Protein AF-A0A942EYY6-F1 (afdb_monomer_lite)

Secondary structure (DSSP, 8-state):
--HHHHHHHHTTS-TTT---TT-TT--HHHHHHHHHHHHHHHHHHHSTTTGGG--HHHHHHHHSHHHHSS-SSHHHHHTTTGGGHHHHHHHHHHHH-TTS-HHHHHHHHSTTSTT--TTTHHHH-PPPS---S-SS-------GGGT-S--

Radius of gyration: 16.28 Å; chains: 1; bounding box: 38×31×44 Å

Foldseek 3Di:
DDPVVLCVVPVVPDQVPDPDPPPDDQGSVNLSVVLVVLLVVLLVCLPLVNLVVRDLVLVLLCQDCNRNVPDPPSNVQCVQVSVPSVLNSVLLNLCLPPVDPNVLSLQQCAVVHVSDGGSNSCLQQPPPPPDDDDPPDRDTPDDCSSVDDDD

Sequence (151 aa):
MSDHDLKRNFKVFLIDQIRLPMGPKATGEEWIRMRKETYDVYRQKFSPSQIGNLLESDFHHFLTSKGNMSWTNLQRGCKKATDQMGKLKDNLIYLQNEVVPIGERLNAVMRGGNLYIKGFGLNLTWPSQNQTGSLKSKKLRFPKLLWNAHE

Structure (mmCIF, N/CA/C/O backbone):
data_AF-A0A942EYY6-F1
#
_entry.id   AF-A0A942EYY6-F1
#
loop_
_atom_site.group_PDB
_atom_site.id
_atom_site.type_symbol
_atom_site.label_atom_id
_atom_site.label_alt_id
_atom_site.label_comp_id
_atom_site.label_asym_id
_atom_site.label_entity_id
_atom_site.label_seq_id
_atom_site.pdbx_PDB_ins_code
_atom_site.Cartn_x
_atom_site.Cartn_y
_atom_site.Cartn_z
_atom_site.occupancy
_atom_site.B_iso_or_equiv
_atom_site.auth_seq_id
_atom_site.auth_comp_id
_atom_site.auth_asym_id
_atom_site.auth_atom_id
_atom_site.pdbx_PDB_model_num
ATOM 1 N N . MET A 1 1 ? 5.350 17.052 -7.938 1.00 46.12 1 MET A N 1
ATOM 2 C CA . MET A 1 1 ? 6.495 16.124 -8.081 1.00 46.12 1 MET A CA 1
ATOM 3 C C . MET A 1 1 ? 7.150 16.275 -9.452 1.00 46.12 1 MET A C 1
ATOM 5 O O . MET A 1 1 ? 6.557 15.900 -10.458 1.00 46.12 1 MET A O 1
ATOM 9 N N . SER A 1 2 ? 8.347 16.862 -9.499 1.00 52.66 2 SER A N 1
ATOM 10 C CA . SER A 1 2 ? 9.083 17.126 -10.745 1.00 52.66 2 SER A CA 1
ATOM 11 C C . SER A 1 2 ? 9.856 15.889 -11.243 1.00 52.66 2 SER A C 1
ATOM 13 O O . SER A 1 2 ? 10.149 14.973 -10.469 1.00 52.66 2 SER A O 1
ATOM 15 N N . ASP A 1 3 ? 10.250 15.856 -12.524 1.00 45.38 3 ASP A N 1
ATOM 16 C CA . ASP A 1 3 ? 11.133 14.800 -13.068 1.00 45.38 3 ASP A CA 1
ATOM 17 C C . ASP A 1 3 ? 12.478 14.726 -12.308 1.00 45.38 3 ASP A C 1
ATOM 19 O O . ASP A 1 3 ? 13.072 13.655 -12.161 1.00 45.38 3 ASP A O 1
ATOM 23 N N . HIS A 1 4 ? 12.911 15.850 -11.729 1.00 47.78 4 HIS A N 1
ATOM 24 C CA . HIS A 1 4 ? 14.083 15.942 -10.865 1.00 47.78 4 HIS A CA 1
ATOM 25 C C . HIS A 1 4 ? 13.900 15.185 -9.530 1.00 47.78 4 HIS A C 1
ATOM 27 O O . HIS A 1 4 ? 14.805 14.466 -9.097 1.00 47.78 4 HIS A O 1
ATOM 33 N N . ASP A 1 5 ? 12.717 15.252 -8.912 1.00 50.72 5 ASP A N 1
ATOM 34 C CA . ASP A 1 5 ? 12.418 14.551 -7.650 1.00 50.72 5 ASP A CA 1
ATOM 35 C C . ASP A 1 5 ? 12.312 13.038 -7.843 1.00 50.72 5 ASP A C 1
ATOM 37 O O . ASP A 1 5 ? 12.757 12.252 -7.001 1.00 50.72 5 ASP A O 1
ATOM 41 N N . LEU A 1 6 ? 11.777 12.613 -8.988 1.00 47.38 6 LEU A N 1
ATOM 42 C CA . LEU A 1 6 ? 11.753 11.211 -9.393 1.00 47.38 6 LEU A CA 1
ATOM 43 C C . LEU A 1 6 ? 13.179 10.695 -9.614 1.00 47.38 6 LEU A C 1
ATOM 45 O O . LEU A 1 6 ? 13.576 9.696 -9.012 1.00 47.38 6 LEU A O 1
ATOM 49 N N . LYS A 1 7 ? 13.993 11.413 -10.394 1.00 51.34 7 LYS A N 1
ATOM 50 C CA . LYS A 1 7 ? 15.401 11.054 -10.615 1.00 51.34 7 LYS A CA 1
ATOM 51 C C . LYS A 1 7 ? 16.172 10.927 -9.302 1.00 51.34 7 LYS A C 1
ATOM 53 O O . LYS A 1 7 ? 16.919 9.968 -9.150 1.00 51.34 7 LYS A O 1
ATOM 58 N N . ARG A 1 8 ? 15.962 11.820 -8.329 1.00 54.47 8 ARG A N 1
ATOM 59 C CA . ARG A 1 8 ? 16.599 11.754 -7.000 1.00 54.47 8 ARG A CA 1
ATOM 60 C C . ARG A 1 8 ? 16.134 10.555 -6.168 1.00 54.47 8 ARG A C 1
ATOM 62 O O . ARG A 1 8 ? 16.968 9.875 -5.577 1.00 54.47 8 ARG A O 1
ATOM 69 N N . ASN A 1 9 ? 14.830 10.277 -6.134 1.00 47.66 9 ASN A N 1
ATOM 70 C CA . ASN A 1 9 ? 14.267 9.175 -5.345 1.00 47.66 9 ASN A CA 1
ATOM 71 C C . ASN A 1 9 ? 14.629 7.790 -5.908 1.00 47.66 9 ASN A C 1
ATOM 73 O O . ASN A 1 9 ? 14.695 6.822 -5.150 1.00 47.66 9 ASN A O 1
ATOM 77 N N . PHE A 1 10 ? 14.894 7.697 -7.216 1.00 51.53 10 PHE A N 1
ATOM 78 C CA . PHE A 1 10 ? 15.192 6.438 -7.904 1.00 51.53 10 PHE A CA 1
ATOM 79 C C . PHE A 1 10 ? 16.677 6.248 -8.285 1.00 51.53 10 PHE A C 1
ATOM 81 O O . PHE A 1 10 ? 17.071 5.119 -8.563 1.00 51.53 10 PHE A O 1
ATOM 88 N N . LYS A 1 11 ? 17.535 7.284 -8.206 1.00 45.28 11 LYS A N 1
ATOM 89 C CA . LYS A 1 11 ? 18.982 7.208 -8.533 1.00 45.28 11 LYS A CA 1
ATOM 90 C C . LYS A 1 11 ? 19.814 6.270 -7.652 1.00 45.28 11 LYS A C 1
ATOM 92 O O . LYS A 1 11 ? 20.930 5.937 -8.029 1.00 45.28 11 LYS A O 1
ATOM 97 N N . VAL A 1 12 ? 19.322 5.870 -6.477 1.00 45.75 12 VAL A N 1
ATOM 98 C CA . VAL A 1 12 ? 20.109 5.065 -5.520 1.00 45.75 12 VAL A CA 1
ATOM 99 C C . VAL A 1 12 ? 20.183 3.582 -5.918 1.00 45.75 12 VAL A C 1
ATOM 101 O O . VAL A 1 12 ? 21.063 2.869 -5.447 1.00 45.75 12 VAL A O 1
ATOM 104 N N . PHE A 1 13 ? 19.328 3.110 -6.830 1.00 46.28 13 PHE A N 1
ATOM 105 C CA . PHE A 1 13 ? 19.441 1.765 -7.399 1.00 46.28 13 PHE A CA 1
ATOM 106 C C . PHE A 1 13 ? 20.001 1.868 -8.815 1.00 46.28 13 PHE A C 1
ATOM 108 O O . PHE A 1 13 ? 19.267 2.065 -9.778 1.00 46.28 13 PHE A O 1
ATOM 115 N N . LEU A 1 14 ? 21.331 1.803 -8.891 1.00 48.06 14 LEU A N 1
ATOM 116 C CA . LEU A 1 14 ? 22.135 1.845 -10.108 1.00 48.06 14 LEU A CA 1
ATOM 117 C C . LEU A 1 14 ? 21.513 0.997 -11.226 1.00 48.06 14 LEU A C 1
ATOM 119 O O . LEU A 1 14 ? 21.334 -0.214 -11.077 1.00 48.06 14 LEU A O 1
ATOM 123 N N . ILE A 1 15 ? 21.243 1.669 -12.347 1.00 51.75 15 ILE A N 1
ATOM 124 C CA . ILE A 1 15 ? 20.781 1.128 -13.634 1.00 51.75 15 ILE A CA 1
ATOM 125 C C . ILE A 1 15 ? 21.601 -0.104 -14.071 1.00 51.75 15 ILE A C 1
ATOM 127 O O . ILE A 1 15 ? 21.051 -1.012 -14.688 1.00 51.75 15 ILE A O 1
ATOM 131 N N . ASP A 1 16 ? 22.864 -0.195 -13.650 1.00 45.69 16 ASP A N 1
ATOM 132 C CA . ASP A 1 16 ? 23.808 -1.222 -14.100 1.00 45.69 16 ASP A CA 1
ATOM 133 C C . ASP A 1 16 ? 23.780 -2.528 -13.280 1.00 45.69 16 ASP A C 1
ATOM 135 O O . ASP A 1 16 ? 24.392 -3.516 -13.677 1.00 45.69 16 ASP A O 1
ATOM 139 N N . GLN A 1 17 ? 23.078 -2.575 -12.137 1.00 46.44 17 GLN A N 1
ATOM 140 C CA . GLN A 1 17 ? 23.040 -3.767 -11.263 1.00 46.44 17 GLN A CA 1
ATOM 141 C C . GLN A 1 17 ? 21.671 -4.447 -11.167 1.00 46.44 17 GLN A C 1
ATOM 143 O O . GLN A 1 17 ? 21.524 -5.472 -10.490 1.00 46.44 17 GLN A O 1
ATOM 148 N N . ILE A 1 18 ? 20.648 -3.918 -11.835 1.00 53.41 18 ILE A N 1
ATOM 149 C CA . ILE A 1 18 ? 19.327 -4.537 -11.802 1.00 53.41 18 ILE A CA 1
ATOM 150 C C . ILE A 1 18 ? 19.346 -5.741 -12.749 1.00 53.41 18 ILE A C 1
ATOM 152 O O . ILE A 1 18 ? 19.213 -5.600 -13.960 1.00 53.41 18 ILE A O 1
ATOM 156 N N . ARG A 1 19 ? 19.465 -6.958 -12.197 1.00 51.81 19 ARG A N 1
ATOM 157 C CA . ARG A 1 19 ? 19.022 -8.172 -12.901 1.00 51.81 19 ARG A CA 1
ATOM 158 C C . ARG A 1 19 ? 17.516 -8.052 -13.106 1.00 51.81 19 ARG A C 1
ATOM 160 O O . ARG A 1 19 ? 16.728 -8.379 -12.217 1.00 51.81 19 ARG A O 1
ATOM 167 N N . LEU A 1 20 ? 17.127 -7.497 -14.248 1.00 54.16 20 LEU A N 1
ATOM 168 C CA . LEU A 1 20 ? 15.735 -7.246 -14.570 1.00 54.16 20 LEU A CA 1
ATOM 169 C C . LEU A 1 20 ? 14.990 -8.586 -14.658 1.00 54.16 20 LEU A C 1
ATOM 171 O O . LEU A 1 20 ? 15.430 -9.486 -15.373 1.00 54.16 20 LEU A O 1
ATOM 175 N N . PRO A 1 21 ? 13.825 -8.734 -14.002 1.00 54.81 21 PRO A N 1
ATOM 176 C CA . PRO A 1 21 ? 12.982 -9.926 -14.137 1.00 54.81 21 PRO A CA 1
ATOM 177 C C . PRO A 1 21 ? 12.341 -10.055 -15.536 1.00 54.81 21 PRO A C 1
ATOM 179 O O . PRO A 1 21 ? 11.504 -10.926 -15.753 1.00 54.81 21 PRO A O 1
ATOM 182 N N . MET A 1 22 ? 12.718 -9.177 -16.470 1.00 54.62 22 MET A N 1
ATOM 183 C CA . MET A 1 22 ? 12.119 -8.970 -17.789 1.00 54.62 22 MET A CA 1
ATOM 184 C C . MET A 1 22 ? 12.856 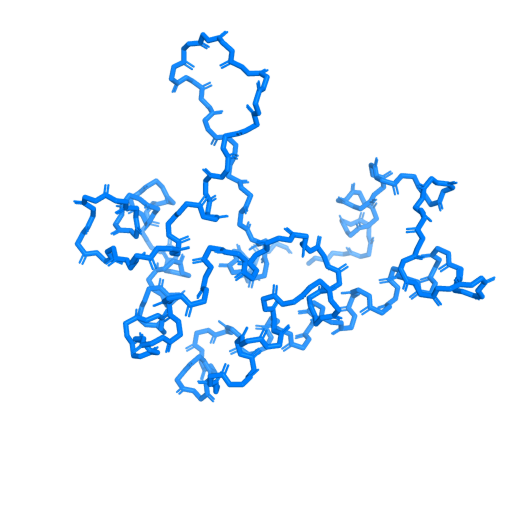-9.720 -18.915 1.00 54.62 22 MET A C 1
ATOM 186 O O . MET A 1 22 ? 12.550 -9.529 -20.088 1.00 54.62 22 MET A O 1
ATOM 190 N N . GLY A 1 23 ? 13.829 -10.576 -18.585 1.00 57.72 23 GLY A N 1
ATOM 191 C CA . GLY A 1 23 ? 14.651 -11.259 -19.586 1.00 57.72 23 GLY A CA 1
ATOM 192 C C . GLY A 1 23 ? 15.684 -10.332 -20.256 1.00 57.72 23 GLY A C 1
ATOM 193 O O . GLY A 1 23 ? 15.829 -9.174 -19.869 1.00 57.72 23 GLY A O 1
ATOM 194 N N . PRO A 1 24 ? 16.434 -10.832 -21.252 1.00 56.38 24 PRO A N 1
ATOM 195 C CA . PRO A 1 24 ? 17.686 -10.224 -21.727 1.00 56.38 24 PRO A CA 1
ATOM 196 C C . PRO A 1 24 ? 17.553 -8.929 -22.558 1.00 56.38 24 PRO A C 1
ATOM 198 O O . PRO A 1 24 ? 18.540 -8.511 -23.152 1.00 56.38 24 PRO A O 1
ATOM 201 N N . LYS A 1 25 ? 16.371 -8.297 -22.651 1.00 59.00 25 LYS A N 1
ATOM 202 C CA . LYS A 1 25 ? 16.116 -7.209 -23.626 1.00 59.00 25 LYS A CA 1
ATOM 203 C C . LYS A 1 25 ? 15.597 -5.880 -23.068 1.00 59.00 25 LYS A C 1
ATOM 205 O O . LYS A 1 25 ? 15.560 -4.913 -23.820 1.00 59.00 25 LYS A O 1
ATOM 210 N N . ALA A 1 26 ? 15.185 -5.796 -21.806 1.00 63.94 26 ALA A N 1
ATOM 211 C CA . ALA A 1 26 ? 14.730 -4.519 -21.253 1.00 63.94 26 ALA A CA 1
ATOM 212 C C . ALA A 1 26 ? 15.939 -3.676 -20.816 1.00 63.94 26 ALA A C 1
ATOM 214 O O . ALA A 1 26 ? 16.785 -4.162 -20.070 1.00 63.94 26 ALA A O 1
ATOM 215 N N . THR A 1 27 ? 16.030 -2.426 -21.272 1.00 78.50 27 THR A N 1
ATOM 216 C CA . THR A 1 27 ? 17.034 -1.473 -20.776 1.00 78.50 27 THR A CA 1
ATOM 217 C C . THR A 1 27 ? 16.616 -0.935 -19.402 1.00 78.50 27 THR A C 1
ATOM 219 O O . THR A 1 27 ? 15.449 -1.026 -19.006 1.00 78.50 27 THR A O 1
ATOM 222 N N . GLY A 1 28 ? 17.553 -0.348 -18.651 1.00 76.00 28 GLY A N 1
ATOM 223 C CA . GLY A 1 28 ? 17.221 0.307 -17.381 1.00 76.00 28 GLY A CA 1
ATOM 224 C C . GLY A 1 28 ? 16.222 1.459 -17.544 1.00 76.00 28 GLY A C 1
ATOM 225 O O . GLY A 1 28 ? 15.352 1.641 -16.696 1.00 76.00 28 GLY A O 1
ATOM 226 N N . GLU A 1 29 ? 16.291 2.193 -18.657 1.00 78.06 29 GLU A N 1
ATOM 227 C CA . GLU A 1 29 ? 15.336 3.256 -18.995 1.00 78.06 29 GLU A CA 1
ATOM 228 C C . GLU A 1 29 ? 13.926 2.710 -19.223 1.00 78.06 29 GLU A C 1
ATOM 230 O O . GLU A 1 29 ? 12.964 3.243 -18.667 1.00 78.06 29 GLU A O 1
ATOM 235 N N . GLU A 1 30 ? 13.811 1.608 -19.968 1.00 79.94 30 GLU A N 1
ATOM 236 C CA . GLU A 1 30 ? 12.538 0.935 -20.212 1.00 79.94 30 GLU A CA 1
ATOM 237 C C . GLU A 1 30 ? 11.901 0.485 -18.895 1.00 79.94 30 GLU A C 1
ATOM 239 O O . GLU A 1 30 ? 10.722 0.724 -18.637 1.00 79.94 30 GLU A O 1
ATOM 244 N N . TRP A 1 31 ? 12.705 -0.090 -17.999 1.00 78.88 31 TRP A N 1
ATOM 245 C CA . TRP A 1 31 ? 12.245 -0.483 -16.671 1.00 78.88 31 TRP A CA 1
ATOM 246 C C . TRP A 1 31 ? 11.767 0.697 -15.821 1.00 78.88 31 TRP A C 1
ATOM 248 O O . TRP A 1 31 ? 10.727 0.597 -15.165 1.00 78.88 31 TRP A O 1
ATOM 258 N N . ILE A 1 32 ? 12.487 1.823 -15.845 1.00 81.19 32 ILE A N 1
ATOM 259 C CA . ILE A 1 32 ? 12.064 3.049 -15.156 1.00 81.19 32 ILE A CA 1
ATOM 260 C C . ILE A 1 32 ? 10.735 3.546 -15.730 1.00 81.19 32 ILE A C 1
ATOM 262 O O . ILE A 1 32 ? 9.837 3.879 -14.954 1.00 81.19 32 ILE A O 1
ATOM 266 N N . ARG A 1 33 ? 10.591 3.581 -17.061 1.00 85.81 33 ARG A N 1
ATOM 267 C CA . ARG A 1 33 ? 9.358 4.004 -17.739 1.00 85.81 33 ARG A CA 1
ATOM 268 C C . ARG A 1 33 ? 8.172 3.149 -17.310 1.00 85.81 33 ARG A C 1
ATOM 270 O O . ARG A 1 33 ? 7.216 3.681 -16.753 1.00 85.81 33 ARG A O 1
ATOM 277 N N . MET A 1 34 ? 8.276 1.833 -17.469 1.00 83.44 34 MET A N 1
ATOM 278 C CA . MET A 1 34 ? 7.197 0.919 -17.102 1.00 83.44 34 MET A CA 1
ATOM 279 C C . MET A 1 34 ? 6.849 1.040 -15.605 1.00 83.44 34 MET A C 1
ATOM 281 O O . MET A 1 34 ? 5.684 0.946 -15.217 1.00 83.44 34 MET A O 1
ATOM 285 N N . ARG A 1 35 ? 7.836 1.276 -14.722 1.00 83.69 35 ARG A N 1
ATOM 286 C CA . ARG A 1 35 ? 7.574 1.509 -13.289 1.00 83.69 35 ARG A CA 1
ATOM 287 C C . ARG A 1 35 ? 6.813 2.797 -13.025 1.00 83.69 35 ARG A C 1
ATOM 289 O O . ARG A 1 35 ? 5.979 2.795 -12.123 1.00 83.69 35 ARG A O 1
ATOM 296 N N . LYS A 1 36 ? 7.099 3.872 -13.766 1.00 84.94 36 LYS A N 1
ATOM 297 C CA . LYS A 1 36 ? 6.337 5.127 -13.685 1.00 84.94 36 LYS A CA 1
ATOM 298 C C . LYS A 1 36 ? 4.885 4.891 -14.109 1.00 84.94 36 LYS A C 1
ATOM 300 O O . LYS A 1 36 ? 3.985 5.197 -13.340 1.00 84.94 36 LYS A O 1
ATOM 305 N N . GLU A 1 37 ? 4.669 4.233 -15.244 1.00 87.94 37 GLU A N 1
ATOM 306 C CA . GLU A 1 37 ? 3.324 3.898 -15.736 1.00 87.94 37 GLU A CA 1
ATOM 307 C C . GLU A 1 37 ? 2.546 3.038 -14.728 1.00 87.94 37 GLU A C 1
ATOM 309 O O . GLU A 1 37 ? 1.408 3.337 -14.373 1.00 87.94 37 GLU A O 1
ATOM 314 N N . THR A 1 38 ? 3.195 2.006 -14.186 1.00 86.69 38 THR A N 1
ATOM 315 C CA . THR A 1 38 ? 2.615 1.141 -13.149 1.00 86.69 38 THR A CA 1
ATOM 316 C C . THR A 1 38 ? 2.274 1.926 -11.881 1.00 86.69 38 THR A C 1
ATOM 318 O O . THR A 1 38 ? 1.220 1.718 -11.276 1.00 86.69 38 THR A O 1
ATOM 321 N N . TYR A 1 39 ? 3.165 2.828 -11.461 1.00 85.31 39 TYR A N 1
ATOM 322 C CA . TYR A 1 39 ? 2.929 3.712 -10.325 1.00 85.31 39 TYR A CA 1
ATOM 323 C C . TYR A 1 39 ? 1.678 4.562 -10.565 1.00 85.31 39 TYR A C 1
ATOM 325 O O . TYR A 1 39 ? 0.802 4.583 -9.705 1.00 85.31 39 TYR A O 1
ATOM 333 N N . ASP A 1 40 ? 1.538 5.191 -11.729 1.00 87.38 40 ASP A N 1
ATOM 334 C CA . ASP A 1 40 ? 0.393 6.057 -12.025 1.00 87.38 40 ASP A CA 1
ATOM 335 C C . ASP A 1 40 ? -0.935 5.285 -12.038 1.00 87.38 40 ASP A C 1
ATOM 337 O O . ASP A 1 40 ? -1.906 5.721 -11.411 1.00 87.38 40 ASP A O 1
ATOM 341 N N . VAL A 1 41 ? -0.956 4.086 -12.636 1.00 90.69 41 VAL A N 1
ATOM 342 C CA . VAL A 1 41 ? -2.131 3.193 -12.631 1.00 90.69 41 VAL A CA 1
ATOM 343 C C . VAL A 1 41 ? -2.588 2.892 -11.204 1.00 90.69 41 VAL A C 1
ATOM 345 O O . VAL A 1 41 ? -3.766 3.040 -10.865 1.00 90.69 41 VAL A O 1
ATOM 348 N N . TYR A 1 42 ? -1.664 2.476 -10.338 1.00 89.31 42 TYR A N 1
ATOM 349 C CA . TYR A 1 42 ? -2.023 2.122 -8.970 1.00 89.31 42 TYR A CA 1
ATOM 350 C C . TYR A 1 42 ? -2.290 3.338 -8.094 1.00 89.31 42 TYR A C 1
ATOM 352 O O . TYR A 1 42 ? -3.176 3.275 -7.248 1.00 89.31 42 TYR A O 1
ATOM 360 N N . ARG A 1 43 ? -1.611 4.464 -8.323 1.00 87.38 43 ARG A N 1
ATOM 361 C CA . ARG A 1 43 ? -1.907 5.726 -7.637 1.00 87.38 43 ARG A CA 1
ATOM 362 C C . ARG A 1 43 ? -3.359 6.125 -7.858 1.00 87.38 43 ARG A C 1
ATOM 364 O O . ARG A 1 43 ? -4.040 6.500 -6.909 1.00 87.38 43 ARG A O 1
ATOM 371 N N . GLN A 1 44 ? -3.845 5.999 -9.091 1.00 91.12 44 GLN A N 1
ATOM 372 C CA . GLN A 1 44 ? -5.234 6.295 -9.413 1.00 91.12 44 GLN A CA 1
ATOM 373 C C . GLN A 1 44 ? -6.191 5.309 -8.726 1.00 91.12 44 GLN A C 1
ATOM 375 O O . GLN A 1 44 ? -7.132 5.745 -8.063 1.00 91.12 44 GLN A O 1
ATOM 380 N N . LYS A 1 45 ? -5.926 3.997 -8.814 1.00 91.88 45 LYS A N 1
ATOM 381 C CA . LYS A 1 45 ? -6.771 2.944 -8.208 1.00 91.88 45 LYS A CA 1
ATOM 382 C C . LYS A 1 45 ? -6.845 3.020 -6.680 1.00 91.88 45 LYS A C 1
ATOM 384 O O . LYS A 1 45 ? -7.890 2.730 -6.106 1.00 91.88 45 LYS A O 1
ATOM 389 N N . PHE A 1 46 ? -5.748 3.392 -6.023 1.00 91.62 46 PHE A N 1
ATOM 390 C CA . PHE A 1 46 ? -5.671 3.504 -4.565 1.00 91.62 46 PHE A CA 1
ATOM 391 C C . PHE A 1 46 ? -6.056 4.881 -4.029 1.00 91.62 46 PHE A C 1
ATOM 393 O O . PHE A 1 46 ? -6.095 5.048 -2.812 1.00 91.62 46 PHE A O 1
ATOM 400 N N . SER A 1 47 ? -6.359 5.847 -4.900 1.00 90.06 47 SER A N 1
ATOM 401 C CA . SER A 1 47 ? -6.753 7.185 -4.462 1.00 90.06 47 SER A CA 1
ATOM 402 C C . SER A 1 47 ? -8.027 7.135 -3.601 1.00 90.06 47 SER A C 1
ATOM 404 O O . SER A 1 47 ? -8.887 6.278 -3.842 1.00 90.06 47 SER A O 1
ATOM 406 N N . PRO A 1 48 ? -8.207 8.047 -2.624 1.00 87.75 48 PRO A N 1
ATOM 407 C CA . PRO A 1 48 ? -9.353 7.996 -1.712 1.00 87.75 48 PRO A CA 1
ATOM 408 C C . PRO A 1 48 ? -10.708 8.017 -2.434 1.00 87.75 48 PRO A C 1
ATOM 410 O O . PRO A 1 48 ? -11.665 7.413 -1.963 1.00 87.75 48 PRO A O 1
ATOM 413 N N . SER A 1 49 ? -10.782 8.658 -3.606 1.00 90.44 49 SER A N 1
ATOM 414 C CA . SER A 1 49 ? -12.000 8.733 -4.420 1.00 90.44 49 SER A CA 1
ATOM 415 C C . SER A 1 49 ? -12.282 7.477 -5.252 1.00 90.44 49 SER A C 1
ATOM 417 O O . SER A 1 49 ? -13.415 7.290 -5.686 1.00 90.44 49 SER A O 1
ATOM 419 N N . GLN A 1 50 ? -11.288 6.615 -5.491 1.00 93.88 50 GLN A N 1
ATOM 420 C CA . GLN A 1 50 ? -11.432 5.404 -6.316 1.00 93.88 50 GLN A CA 1
ATOM 421 C C . GLN A 1 50 ? -11.381 4.108 -5.513 1.00 93.88 50 GLN A C 1
ATOM 423 O O . GLN A 1 50 ? -11.806 3.062 -5.999 1.00 93.88 50 GLN A O 1
ATOM 428 N N . ILE A 1 51 ? -10.907 4.156 -4.272 1.00 92.50 51 ILE A N 1
ATOM 429 C CA . ILE A 1 51 ? -10.663 2.955 -3.475 1.00 92.50 51 ILE A CA 1
ATOM 430 C C . ILE A 1 51 ? -11.928 2.148 -3.158 1.00 92.50 51 ILE A C 1
ATOM 432 O O . ILE A 1 51 ? -11.865 0.924 -3.024 1.00 92.50 51 ILE A O 1
ATOM 436 N N . GLY A 1 52 ? -13.096 2.800 -3.134 1.00 92.56 52 GLY A N 1
ATOM 437 C CA . GLY A 1 52 ? -14.396 2.127 -3.064 1.00 92.56 52 GLY A CA 1
ATOM 438 C C . GLY A 1 52 ? -14.610 1.131 -4.212 1.00 92.56 52 GLY A C 1
ATOM 439 O O . GLY A 1 52 ? -15.148 0.045 -3.990 1.00 92.56 52 GLY A O 1
ATOM 440 N N . ASN A 1 53 ? -14.070 1.429 -5.397 1.00 93.69 53 ASN A N 1
ATOM 441 C CA . ASN A 1 53 ? -14.163 0.610 -6.609 1.00 93.69 53 ASN A CA 1
ATOM 442 C C . ASN A 1 53 ? -13.021 -0.408 -6.751 1.00 93.69 53 ASN A C 1
ATOM 444 O O . ASN A 1 53 ? -13.007 -1.180 -7.707 1.00 93.69 53 ASN A O 1
ATOM 448 N N . LEU A 1 54 ? -12.059 -0.436 -5.820 1.00 93.06 54 LEU A N 1
ATOM 449 C CA . LEU A 1 54 ? -10.918 -1.346 -5.895 1.00 93.06 54 LEU A CA 1
ATOM 450 C C . LEU A 1 54 ? -11.384 -2.810 -5.850 1.00 93.06 54 LEU A C 1
ATOM 452 O O . LEU A 1 54 ? -12.028 -3.241 -4.886 1.00 93.06 54 LEU A O 1
ATOM 456 N N . LEU A 1 55 ? -11.038 -3.573 -6.886 1.00 93.31 55 LEU A N 1
ATOM 457 C CA . LEU A 1 55 ? -11.352 -4.994 -6.985 1.00 93.31 55 LEU A CA 1
ATOM 458 C C . LEU A 1 55 ? -10.321 -5.844 -6.238 1.00 93.31 55 LEU A C 1
ATOM 460 O O . LEU A 1 55 ? -9.152 -5.479 -6.108 1.00 93.31 55 LEU A O 1
ATOM 464 N N . GLU A 1 56 ? -10.743 -7.024 -5.786 1.00 91.75 56 GLU A N 1
ATOM 465 C CA . GLU A 1 56 ? -9.830 -7.983 -5.160 1.00 91.75 56 GLU A CA 1
ATOM 466 C C . GLU A 1 56 ? -8.732 -8.428 -6.139 1.00 91.75 56 GLU A C 1
ATOM 468 O O . GLU A 1 56 ? -7.558 -8.478 -5.779 1.00 91.75 56 GLU A O 1
ATOM 473 N N . SER A 1 57 ? -9.092 -8.682 -7.402 1.00 91.38 57 SER A N 1
ATOM 474 C CA . SER A 1 57 ? -8.156 -9.059 -8.468 1.00 91.38 57 SER A CA 1
ATOM 475 C C . SER A 1 57 ? -7.102 -7.982 -8.735 1.00 91.38 57 SER A C 1
ATOM 477 O O . SER A 1 57 ? -5.925 -8.305 -8.900 1.00 91.38 57 SER A O 1
ATOM 479 N N . ASP A 1 58 ? -7.498 -6.708 -8.711 1.00 90.94 58 ASP A N 1
ATOM 480 C CA . ASP A 1 58 ? -6.589 -5.568 -8.851 1.00 90.94 58 ASP A CA 1
ATOM 481 C C . ASP A 1 58 ? -5.580 -5.513 -7.703 1.00 90.94 58 ASP A C 1
ATOM 483 O O . ASP A 1 58 ? -4.382 -5.301 -7.924 1.00 90.94 58 ASP A O 1
ATOM 487 N N . PHE A 1 59 ? -6.059 -5.732 -6.475 1.00 90.62 59 PHE A N 1
ATOM 488 C CA . PHE A 1 59 ? -5.200 -5.766 -5.302 1.00 90.62 59 PHE A CA 1
ATOM 489 C C . PHE A 1 59 ? -4.264 -6.976 -5.330 1.00 90.62 59 PHE A C 1
ATOM 491 O O . PHE A 1 59 ? -3.068 -6.824 -5.100 1.00 90.62 59 PHE A O 1
ATOM 498 N N . HIS A 1 60 ? -4.751 -8.168 -5.685 1.00 88.81 60 HIS A N 1
ATOM 499 C CA . HIS A 1 60 ? -3.897 -9.347 -5.868 1.00 88.81 60 HIS A CA 1
ATOM 500 C C . HIS A 1 60 ? -2.818 -9.102 -6.911 1.00 88.81 60 HIS A C 1
ATOM 502 O O . HIS A 1 60 ? -1.652 -9.406 -6.657 1.00 88.81 60 HIS A O 1
ATOM 508 N N . HIS A 1 61 ? -3.176 -8.506 -8.052 1.00 89.75 61 HIS A N 1
ATOM 509 C CA . HIS A 1 61 ? -2.204 -8.153 -9.078 1.00 89.75 61 HIS A CA 1
ATOM 510 C C . HIS A 1 61 ? -1.134 -7.211 -8.512 1.00 89.75 61 HIS A C 1
ATOM 512 O O . HIS A 1 61 ? 0.059 -7.496 -8.650 1.00 89.75 61 HIS A O 1
ATOM 518 N N . PHE A 1 62 ? -1.547 -6.183 -7.761 1.00 89.00 62 PHE A N 1
ATOM 519 C CA . PHE A 1 62 ? -0.643 -5.247 -7.090 1.00 89.00 62 PHE A CA 1
ATOM 520 C C . PHE A 1 62 ? 0.320 -5.940 -6.119 1.00 89.00 62 PHE A C 1
ATOM 522 O O . PHE A 1 62 ? 1.480 -5.551 -6.009 1.00 89.00 62 PHE A O 1
ATOM 529 N N . LEU A 1 63 ? -0.114 -6.984 -5.412 1.00 85.12 63 LEU A N 1
ATOM 530 C CA . LEU A 1 63 ? 0.752 -7.702 -4.474 1.00 85.12 63 LEU A CA 1
ATOM 531 C C . LEU A 1 63 ? 1.885 -8.481 -5.158 1.00 85.12 63 LEU A C 1
ATOM 533 O O . LEU A 1 63 ? 2.886 -8.807 -4.505 1.00 85.12 63 LEU A O 1
ATOM 537 N N . THR A 1 64 ? 1.747 -8.790 -6.448 1.00 84.12 64 THR A N 1
ATOM 538 C CA . THR A 1 64 ? 2.779 -9.503 -7.204 1.00 84.12 64 THR A CA 1
ATOM 539 C C . THR A 1 64 ? 3.917 -8.568 -7.605 1.00 84.12 64 THR A C 1
ATOM 541 O O . THR A 1 64 ? 3.707 -7.400 -7.931 1.00 84.12 64 THR A O 1
ATOM 544 N N . SER A 1 65 ? 5.144 -9.093 -7.654 1.00 78.25 65 SER A N 1
ATOM 545 C CA . SER A 1 65 ? 6.298 -8.323 -8.142 1.00 78.25 65 SER A CA 1
ATOM 546 C C . SER A 1 65 ? 6.159 -7.916 -9.611 1.00 78.25 65 SER A C 1
ATOM 548 O O . SER A 1 65 ? 6.744 -6.918 -10.015 1.00 78.25 65 SER A O 1
ATOM 550 N N . LYS A 1 66 ? 5.395 -8.681 -10.404 1.00 81.06 66 LYS A N 1
ATOM 551 C CA . LYS A 1 66 ? 5.075 -8.349 -11.798 1.00 81.06 66 LYS A CA 1
ATOM 552 C C . LYS A 1 66 ? 4.070 -7.204 -11.896 1.00 81.06 66 LYS A C 1
ATOM 554 O O . LYS A 1 66 ? 4.216 -6.377 -12.779 1.00 81.06 66 LYS A O 1
ATOM 559 N N . GLY A 1 67 ? 3.084 -7.155 -11.000 1.00 82.69 67 GLY A N 1
ATOM 560 C CA . GLY A 1 67 ? 2.046 -6.129 -11.032 1.00 82.69 67 GLY A CA 1
ATOM 561 C C . GLY A 1 67 ? 2.544 -4.782 -10.533 1.00 82.69 67 GLY A C 1
ATOM 562 O O . GLY A 1 67 ? 2.419 -3.802 -11.242 1.00 82.69 67 GLY A O 1
ATOM 563 N N . ASN A 1 68 ? 3.168 -4.706 -9.352 1.00 81.81 68 ASN A N 1
ATOM 564 C CA . ASN A 1 68 ? 3.649 -3.413 -8.837 1.00 81.81 68 ASN A CA 1
ATOM 565 C C . ASN A 1 68 ? 5.018 -2.978 -9.391 1.00 81.81 68 ASN A C 1
ATOM 567 O O . ASN A 1 68 ? 5.424 -1.828 -9.196 1.00 81.81 68 ASN A O 1
ATOM 571 N N . MET A 1 69 ? 5.764 -3.912 -9.993 1.00 78.56 69 MET A N 1
ATOM 572 C CA . MET A 1 69 ? 7.122 -3.732 -10.523 1.00 78.56 69 MET A CA 1
ATOM 573 C C . MET A 1 69 ? 8.143 -3.099 -9.565 1.00 78.56 69 MET A C 1
ATOM 575 O O . MET A 1 69 ? 9.211 -2.638 -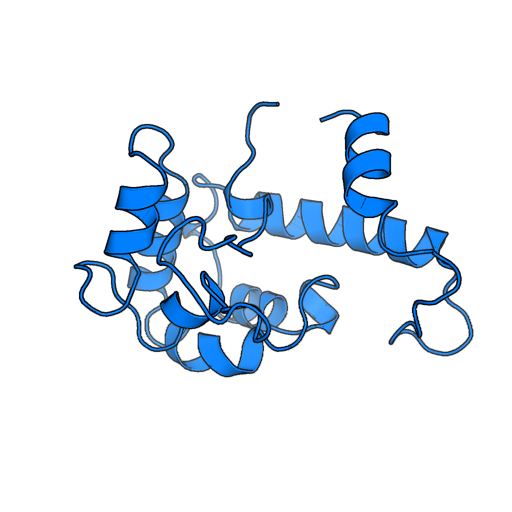9.974 1.00 78.56 69 MET A O 1
ATOM 579 N N . SER A 1 70 ? 7.815 -3.065 -8.277 1.00 69.19 70 SER A N 1
ATOM 580 C CA . SER A 1 70 ? 8.437 -2.193 -7.290 1.00 69.19 70 SER A CA 1
ATOM 581 C C . SER A 1 70 ? 8.823 -2.882 -6.000 1.00 69.19 70 SER A C 1
ATOM 583 O O . SER A 1 70 ? 9.885 -2.581 -5.452 1.00 69.19 70 SER A O 1
ATOM 585 N N . TRP A 1 71 ? 7.993 -3.808 -5.535 1.00 69.38 71 TRP A N 1
ATOM 586 C CA . TRP A 1 71 ? 8.136 -4.490 -4.263 1.00 69.38 71 TRP A CA 1
ATOM 587 C C . TRP A 1 71 ? 8.149 -5.993 -4.468 1.00 69.38 71 TRP A C 1
ATOM 589 O O . TRP A 1 71 ? 7.239 -6.596 -5.041 1.00 69.38 71 TRP A O 1
ATOM 599 N N . THR A 1 72 ? 9.192 -6.614 -3.940 1.00 66.00 72 THR A N 1
ATOM 600 C CA . THR A 1 72 ? 9.277 -8.062 -3.834 1.00 66.00 72 THR A CA 1
ATOM 601 C C . THR A 1 72 ? 8.567 -8.516 -2.558 1.00 66.00 72 THR A C 1
ATOM 603 O O . THR A 1 72 ? 8.562 -7.826 -1.543 1.00 66.00 72 THR A O 1
ATOM 606 N N . ASN A 1 73 ? 7.954 -9.700 -2.606 1.00 66.38 73 ASN A N 1
ATOM 607 C CA . ASN A 1 73 ? 7.382 -10.409 -1.454 1.00 66.38 73 ASN A CA 1
ATOM 608 C C . ASN A 1 73 ? 6.112 -9.840 -0.779 1.00 66.38 73 ASN A C 1
ATOM 610 O O . ASN A 1 73 ? 5.649 -10.480 0.166 1.00 66.38 73 ASN A O 1
ATOM 614 N N . LEU A 1 74 ? 5.471 -8.766 -1.270 1.00 73.12 74 LEU A N 1
ATOM 615 C CA . LEU A 1 74 ? 4.189 -8.277 -0.705 1.00 73.12 74 LEU A CA 1
ATOM 616 C C . LEU A 1 74 ? 3.102 -9.370 -0.672 1.00 73.12 74 LEU A C 1
ATOM 618 O O . LEU A 1 74 ? 2.411 -9.547 0.335 1.00 73.12 74 LEU A O 1
ATOM 622 N N . GLN A 1 75 ? 3.023 -10.173 -1.736 1.00 71.44 75 GLN A N 1
ATOM 623 C CA . GLN A 1 75 ? 2.150 -11.347 -1.854 1.00 71.44 75 GLN A CA 1
ATOM 624 C C . GLN A 1 75 ? 2.220 -12.335 -0.676 1.00 71.44 75 GLN A C 1
ATOM 626 O O . GLN A 1 75 ? 1.220 -12.980 -0.368 1.00 71.44 75 GLN A O 1
ATOM 631 N N . ARG A 1 76 ? 3.366 -12.461 0.015 1.00 71.44 76 ARG A N 1
ATOM 632 C CA . ARG A 1 76 ? 3.533 -13.451 1.097 1.00 71.44 76 ARG A CA 1
ATOM 633 C C . ARG A 1 76 ? 2.782 -13.067 2.370 1.00 71.44 76 ARG A C 1
ATOM 635 O O . ARG A 1 76 ? 2.309 -13.953 3.075 1.00 71.44 76 ARG A O 1
ATOM 642 N N . GLY A 1 77 ? 2.667 -11.772 2.667 1.00 67.94 77 GLY A N 1
ATOM 643 C CA . GLY A 1 77 ? 1.960 -11.308 3.865 1.00 67.94 77 GLY A CA 1
ATOM 644 C C . GLY A 1 77 ? 0.512 -10.906 3.591 1.00 67.94 77 GLY A C 1
ATOM 645 O O . GLY A 1 77 ? -0.365 -11.230 4.385 1.00 67.94 77 GLY A O 1
ATOM 646 N N . CYS A 1 78 ? 0.224 -10.281 2.447 1.00 73.50 78 CYS A N 1
ATOM 647 C CA . CYS A 1 78 ? -1.081 -9.656 2.216 1.00 73.50 78 CYS A CA 1
ATOM 648 C C . CYS A 1 78 ? -2.169 -10.590 1.664 1.00 73.50 78 CYS A C 1
ATOM 650 O O . CYS A 1 78 ? -3.308 -10.151 1.561 1.00 73.50 78 CYS A O 1
ATOM 652 N N . LYS A 1 79 ? -1.883 -11.865 1.354 1.00 73.62 79 LYS A N 1
ATOM 653 C CA . LYS A 1 79 ? -2.904 -12.793 0.819 1.00 73.62 79 LYS A CA 1
ATOM 654 C C . LYS A 1 79 ? -4.116 -12.967 1.747 1.00 73.62 79 LYS A C 1
ATOM 656 O O . LYS A 1 79 ? -5.209 -13.197 1.275 1.00 73.62 79 LYS A O 1
ATOM 661 N N . L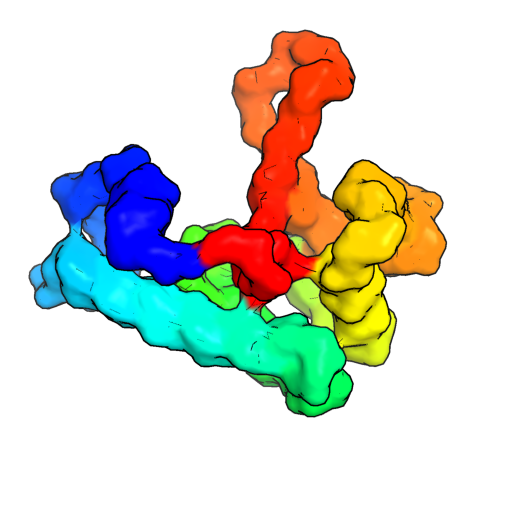YS A 1 80 ? -3.935 -12.839 3.065 1.00 79.94 80 LYS A N 1
ATOM 662 C CA . LYS A 1 80 ? -5.049 -12.900 4.035 1.00 79.94 80 LYS A CA 1
ATOM 663 C C . LYS A 1 80 ? -5.800 -11.576 4.181 1.00 79.94 80 LYS A C 1
ATOM 665 O O . LYS A 1 80 ? -6.862 -11.538 4.788 1.00 79.94 80 LYS A O 1
ATOM 670 N N . ALA A 1 81 ? -5.233 -10.482 3.673 1.00 79.25 81 ALA A N 1
ATOM 671 C CA . ALA A 1 81 ? -5.869 -9.174 3.727 1.00 79.25 81 ALA A CA 1
ATOM 672 C C . ALA A 1 81 ? -6.969 -9.034 2.665 1.00 79.25 81 ALA A C 1
ATOM 674 O O . ALA A 1 81 ? -7.936 -8.313 2.892 1.00 79.25 81 ALA A O 1
ATOM 675 N N . THR A 1 82 ? -6.853 -9.753 1.545 1.00 84.06 82 THR A N 1
ATOM 676 C CA . THR A 1 82 ? -7.873 -9.782 0.486 1.00 84.06 82 THR A CA 1
ATOM 677 C C . THR A 1 82 ? -9.146 -10.505 0.907 1.00 84.06 82 THR A C 1
ATOM 679 O O . THR A 1 82 ? -10.216 -10.131 0.451 1.00 84.06 82 THR A O 1
ATOM 682 N N . ASP A 1 83 ? -9.069 -11.432 1.868 1.00 86.94 83 ASP A N 1
ATOM 683 C CA . ASP A 1 83 ? -10.249 -12.106 2.437 1.00 86.94 83 ASP A CA 1
ATOM 684 C C . ASP A 1 83 ? -11.222 -11.117 3.122 1.00 86.94 83 ASP A C 1
ATOM 686 O O . ASP A 1 83 ? -12.364 -11.457 3.421 1.00 86.94 83 ASP A O 1
ATOM 690 N N . GLN A 1 84 ? -10.771 -9.887 3.413 1.00 88.69 84 GLN A N 1
ATOM 691 C CA . GLN A 1 84 ? -11.545 -8.837 4.081 1.00 88.69 84 GLN A CA 1
ATOM 692 C C . GLN A 1 84 ? -11.465 -7.512 3.307 1.00 88.69 84 GLN A C 1
ATOM 694 O O . GLN A 1 84 ? 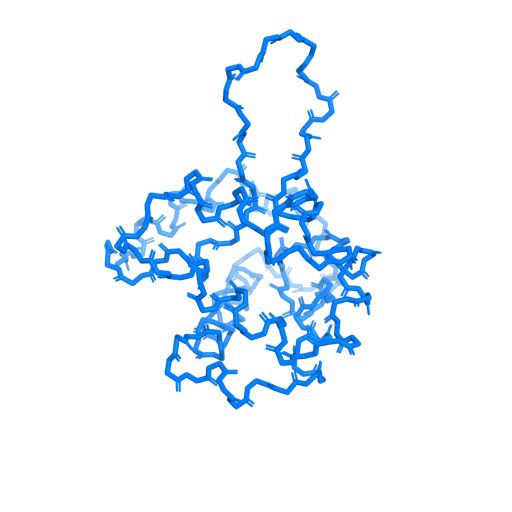-11.121 -6.476 3.880 1.00 88.69 84 GLN A O 1
ATOM 699 N N . MET A 1 85 ? -11.796 -7.528 2.006 1.00 91.00 85 MET A N 1
ATOM 700 C CA . MET A 1 85 ? -11.685 -6.352 1.122 1.00 91.00 85 MET A CA 1
ATOM 701 C C . MET A 1 85 ? -12.324 -5.072 1.675 1.00 91.00 85 MET A C 1
ATOM 703 O O . MET A 1 85 ? -11.743 -4.005 1.502 1.00 91.00 85 MET A O 1
ATOM 707 N N . GLY A 1 86 ? -13.480 -5.151 2.347 1.00 92.25 86 GLY A N 1
ATOM 708 C CA . GLY A 1 86 ? -14.117 -3.978 2.966 1.00 92.25 86 GLY A CA 1
ATOM 709 C C . GLY A 1 86 ? -13.196 -3.300 3.984 1.00 92.25 86 GLY A C 1
ATOM 710 O O . GLY A 1 86 ? -12.787 -2.161 3.791 1.00 92.25 86 GLY A O 1
ATOM 711 N N . LYS A 1 87 ? -12.740 -4.059 4.988 1.00 91.31 87 LYS A N 1
ATOM 712 C CA . LYS A 1 87 ? -11.786 -3.563 5.994 1.00 91.31 87 LYS A CA 1
ATOM 713 C C . LYS A 1 87 ? -10.462 -3.117 5.379 1.00 91.31 87 LYS A C 1
ATOM 715 O O . LYS A 1 87 ? -9.848 -2.171 5.855 1.00 91.31 87 LYS A O 1
ATOM 720 N N . LEU A 1 88 ? -9.991 -3.799 4.334 1.00 91.31 88 LEU A N 1
ATOM 721 C CA . LEU A 1 88 ? -8.772 -3.401 3.633 1.00 91.31 88 LEU A CA 1
ATOM 722 C C . LEU A 1 88 ? -8.925 -2.015 2.991 1.00 91.31 88 LEU A C 1
ATOM 724 O O . LEU A 1 88 ? -8.013 -1.199 3.108 1.00 91.31 88 LEU A O 1
ATOM 728 N N . LYS A 1 89 ? -10.065 -1.734 2.348 1.00 92.88 89 LYS A N 1
ATOM 729 C CA . LYS A 1 89 ? -10.371 -0.410 1.789 1.00 92.88 89 LYS A CA 1
ATOM 730 C C . LYS A 1 89 ? -10.414 0.646 2.889 1.00 92.88 89 LYS A C 1
ATOM 732 O O . LYS A 1 89 ? -9.731 1.657 2.757 1.00 92.88 89 LYS A O 1
ATOM 737 N N . ASP A 1 90 ? -11.106 0.370 3.993 1.00 91.94 90 ASP A N 1
ATOM 738 C CA . ASP A 1 90 ? -11.187 1.285 5.140 1.00 91.94 90 ASP A CA 1
ATOM 739 C C . ASP A 1 90 ? -9.799 1.597 5.714 1.00 91.94 90 ASP A C 1
ATOM 741 O O . ASP A 1 90 ? -9.453 2.755 5.944 1.00 91.94 90 ASP A O 1
ATOM 745 N N . ASN A 1 91 ? -8.952 0.575 5.863 1.00 91.50 91 ASN A N 1
ATOM 746 C CA . ASN A 1 91 ? -7.573 0.743 6.307 1.00 91.50 91 ASN A CA 1
ATOM 747 C C . ASN A 1 91 ? -6.760 1.619 5.362 1.00 91.50 91 ASN A C 1
ATOM 749 O O . ASN A 1 91 ? -5.995 2.468 5.810 1.00 91.50 91 ASN A O 1
ATOM 753 N N . LEU A 1 92 ? -6.879 1.392 4.056 1.00 91.50 92 LEU A N 1
ATOM 754 C CA . LEU A 1 92 ? -6.149 2.163 3.057 1.00 91.50 92 LEU A CA 1
ATOM 755 C C . LEU A 1 92 ? -6.643 3.617 2.991 1.00 91.50 92 LEU A C 1
ATOM 757 O O . LEU A 1 92 ? -5.819 4.506 2.787 1.00 91.50 92 LEU A O 1
ATOM 761 N N . ILE A 1 93 ? -7.940 3.872 3.203 1.00 92.75 93 ILE A N 1
ATOM 762 C CA . ILE A 1 93 ? -8.497 5.227 3.363 1.00 92.75 93 ILE A CA 1
ATOM 763 C C . ILE A 1 93 ? -7.915 5.882 4.614 1.00 92.75 93 ILE A C 1
ATOM 765 O O . ILE A 1 93 ? -7.401 6.996 4.548 1.00 92.75 93 ILE A O 1
ATOM 769 N N . TYR A 1 94 ? -7.956 5.183 5.750 1.00 92.81 94 TYR A N 1
ATOM 770 C CA . TYR A 1 94 ? -7.466 5.705 7.022 1.00 92.81 94 TYR A CA 1
ATOM 771 C C . TYR A 1 94 ? -5.970 6.022 6.975 1.00 92.81 94 TYR A C 1
ATOM 773 O O . TYR A 1 94 ? -5.534 7.072 7.442 1.00 92.81 94 TYR A O 1
ATOM 781 N N . LEU A 1 95 ? -5.179 5.149 6.345 1.00 90.94 95 LEU A N 1
ATOM 782 C CA . LEU A 1 95 ? -3.769 5.413 6.084 1.00 90.94 95 LEU A CA 1
ATOM 783 C C . LEU A 1 95 ? -3.598 6.678 5.235 1.00 90.94 95 LEU A C 1
ATOM 785 O O . LEU A 1 95 ? -2.732 7.482 5.529 1.00 90.94 95 LEU A O 1
ATOM 789 N N . GLN A 1 96 ? -4.458 6.956 4.264 1.00 90.12 96 GLN A N 1
ATOM 790 C CA . GLN A 1 96 ? -4.357 8.174 3.451 1.00 90.12 96 GLN A CA 1
ATOM 791 C C . GLN A 1 96 ? -4.859 9.456 4.143 1.00 90.12 96 GLN A C 1
ATOM 793 O O . GLN A 1 96 ? -4.702 10.538 3.587 1.00 90.12 96 GLN A O 1
ATOM 798 N N . ASN A 1 97 ? -5.418 9.385 5.357 1.00 91.50 97 ASN A N 1
ATOM 799 C CA . ASN A 1 97 ? -5.951 10.561 6.052 1.00 91.50 97 ASN A CA 1
ATOM 800 C C . ASN A 1 97 ? -4.843 11.447 6.653 1.00 91.50 97 ASN A C 1
ATOM 802 O O . ASN A 1 97 ? -4.368 11.211 7.764 1.00 91.50 97 ASN A O 1
ATOM 806 N N . GLU A 1 98 ? -4.450 12.498 5.939 1.00 89.94 98 GLU A N 1
ATOM 807 C CA . GLU A 1 98 ? -3.366 13.401 6.350 1.00 89.94 98 GLU A CA 1
ATOM 808 C C . GLU A 1 98 ? -3.677 14.267 7.578 1.00 89.94 98 GLU A C 1
ATOM 810 O O . GLU A 1 98 ? -2.747 14.781 8.196 1.00 89.94 98 GLU A O 1
ATOM 815 N N . VAL A 1 99 ? -4.944 14.355 7.997 1.00 95.06 99 VAL A N 1
ATOM 816 C CA . VAL A 1 99 ? -5.330 15.032 9.248 1.00 95.06 99 VAL A CA 1
ATOM 817 C C . VAL A 1 99 ? -4.790 14.282 10.472 1.00 95.06 99 VAL A C 1
ATOM 819 O O . VAL A 1 99 ? -4.506 14.893 11.500 1.00 95.06 99 VAL A O 1
ATOM 822 N N . VAL A 1 100 ? -4.620 12.958 10.373 1.00 90.50 100 VAL A N 1
ATOM 823 C CA . VAL A 1 100 ? -4.122 12.121 11.470 1.00 90.50 100 VAL A CA 1
ATOM 824 C C . VAL A 1 100 ? -2.596 11.977 11.370 1.00 90.50 100 VAL A C 1
ATOM 826 O O . VAL A 1 100 ? -2.069 11.633 10.299 1.00 90.50 100 VAL A O 1
ATOM 829 N N . PRO A 1 101 ? -1.840 12.158 12.470 1.00 91.75 101 PRO A N 1
ATOM 830 C CA . PRO A 1 101 ? -0.399 11.936 12.470 1.00 91.75 101 PRO A CA 1
ATOM 831 C C . PRO A 1 101 ? -0.024 10.547 11.943 1.00 91.75 101 PRO A C 1
ATOM 833 O O . PRO A 1 101 ? -0.651 9.536 12.264 1.00 91.75 101 PRO A O 1
ATOM 836 N N . ILE A 1 102 ? 1.036 10.472 11.135 1.00 86.44 102 ILE A N 1
ATOM 837 C CA . ILE A 1 102 ? 1.456 9.220 10.481 1.00 86.44 102 ILE A CA 1
ATOM 838 C C . ILE A 1 102 ? 1.690 8.076 11.481 1.00 86.44 102 ILE A C 1
ATOM 840 O O . ILE A 1 102 ? 1.337 6.931 11.207 1.00 86.44 102 ILE A O 1
ATOM 844 N N . GLY A 1 103 ? 2.233 8.379 12.665 1.00 87.75 103 GLY A N 1
ATOM 845 C CA . GLY A 1 103 ? 2.456 7.388 13.719 1.00 87.75 103 GLY A CA 1
ATOM 846 C C . GLY A 1 103 ? 1.156 6.751 14.214 1.00 87.75 103 GLY A C 1
ATOM 847 O O . GLY A 1 103 ? 1.081 5.531 14.337 1.00 87.75 103 GLY A O 1
ATOM 848 N N . GLU A 1 104 ? 0.118 7.558 14.426 1.00 90.38 104 GLU A N 1
ATOM 849 C CA . GLU A 1 104 ? -1.206 7.087 14.845 1.00 90.38 104 GLU A CA 1
ATOM 850 C C . GLU A 1 104 ? -1.880 6.266 13.748 1.00 90.38 104 GLU A C 1
ATOM 852 O O . GLU A 1 104 ? -2.412 5.185 14.017 1.00 90.38 104 GLU A O 1
ATOM 857 N N . ARG A 1 105 ? -1.772 6.721 12.492 1.00 91.69 105 ARG A N 1
ATOM 858 C CA . ARG A 1 105 ? -2.283 5.985 11.331 1.00 91.69 105 ARG A CA 1
ATOM 859 C C . ARG A 1 105 ? -1.723 4.571 11.245 1.00 91.69 105 ARG A C 1
ATOM 861 O O . ARG A 1 105 ? -2.454 3.600 11.056 1.00 91.69 105 ARG A O 1
ATOM 868 N N . LEU A 1 106 ? -0.412 4.458 11.418 1.00 88.00 106 LEU A N 1
ATOM 869 C CA . LEU A 1 106 ? 0.290 3.184 11.356 1.00 88.00 106 LEU A CA 1
ATOM 870 C C . LEU A 1 106 ? -0.018 2.305 12.561 1.00 88.00 106 LEU A C 1
ATOM 872 O O . LEU A 1 106 ? -0.254 1.113 12.392 1.00 88.00 106 LEU A O 1
ATOM 876 N N . ASN A 1 107 ? -0.058 2.876 13.764 1.00 90.00 107 ASN A N 1
ATOM 877 C CA . ASN A 1 107 ? -0.378 2.122 14.972 1.00 90.00 107 ASN A CA 1
ATOM 878 C C . ASN A 1 107 ? -1.771 1.481 14.896 1.00 90.00 107 ASN A C 1
ATOM 880 O O . ASN A 1 107 ? -1.926 0.340 15.326 1.00 90.00 107 ASN A O 1
ATOM 884 N N . ALA A 1 108 ? -2.751 2.154 14.286 1.00 90.56 108 ALA A N 1
ATOM 885 C CA . ALA A 1 108 ? -4.102 1.618 14.127 1.00 90.56 108 ALA A CA 1
ATOM 886 C C . ALA A 1 108 ? -4.155 0.335 13.278 1.00 90.56 108 ALA A C 1
ATOM 888 O O . ALA A 1 108 ? -4.898 -0.587 13.606 1.00 90.56 108 ALA A O 1
ATOM 889 N N . VAL A 1 109 ? -3.365 0.248 12.202 1.00 89.69 109 VAL A N 1
ATOM 890 C CA . VAL A 1 109 ? -3.376 -0.905 11.273 1.00 89.69 109 VAL A CA 1
ATOM 891 C C . VAL A 1 109 ? -2.391 -2.016 11.663 1.00 89.69 109 VAL A C 1
ATOM 893 O O . VAL A 1 109 ? -2.387 -3.105 11.077 1.00 89.69 109 VAL A O 1
ATOM 896 N N . MET A 1 110 ? -1.526 -1.747 12.642 1.00 87.88 110 MET A N 1
ATOM 897 C CA . MET A 1 110 ? -0.547 -2.690 13.176 1.00 87.88 110 MET A CA 1
ATOM 898 C C . MET A 1 110 ? -1.182 -3.686 14.149 1.00 87.88 110 MET A C 1
ATOM 900 O O . MET A 1 110 ? -2.303 -3.511 14.616 1.00 87.88 110 MET A O 1
ATOM 904 N N . ARG A 1 111 ? -0.470 -4.778 14.461 1.00 85.12 111 ARG A N 1
ATOM 905 C CA . ARG A 1 111 ? -0.968 -5.793 15.405 1.00 85.12 111 ARG A CA 1
ATOM 906 C C . ARG A 1 111 ? -1.249 -5.150 16.768 1.00 85.12 111 ARG A C 1
ATOM 908 O O . ARG A 1 111 ? -0.335 -4.595 17.365 1.00 85.12 111 ARG A O 1
ATOM 915 N N . GLY A 1 112 ? -2.486 -5.284 17.246 1.00 86.31 112 GLY A N 1
ATOM 916 C CA . GLY A 1 112 ? -2.969 -4.653 18.481 1.00 86.31 112 GLY A CA 1
ATOM 917 C C . GLY A 1 112 ? -3.713 -3.331 18.262 1.00 86.31 112 GLY A C 1
ATOM 918 O O . GLY A 1 112 ? -4.358 -2.855 19.188 1.00 86.31 112 GLY A O 1
ATOM 919 N N . GLY A 1 113 ? -3.667 -2.768 17.051 1.00 88.44 113 GLY A N 1
ATOM 920 C CA . GLY A 1 113 ? -4.485 -1.626 16.658 1.00 88.44 113 GLY A CA 1
ATOM 921 C C . GLY A 1 113 ? -5.922 -2.021 16.304 1.00 88.44 113 GLY A C 1
ATOM 922 O O . GLY A 1 113 ? -6.214 -3.172 15.967 1.00 88.44 113 GLY A O 1
ATOM 923 N N . ASN A 1 114 ? -6.828 -1.049 16.375 1.00 91.75 114 ASN A N 1
ATOM 924 C CA . ASN A 1 114 ? -8.264 -1.213 16.120 1.00 91.75 114 ASN A CA 1
ATOM 925 C C . ASN A 1 114 ? -8.608 -1.520 14.651 1.00 91.75 114 ASN A C 1
ATOM 927 O O . ASN A 1 114 ? -9.672 -2.063 14.372 1.00 91.75 114 ASN A O 1
ATOM 931 N N . LEU A 1 115 ? -7.703 -1.210 13.725 1.00 90.88 115 LEU A N 1
ATOM 932 C CA . LEU A 1 115 ? -7.824 -1.446 12.287 1.00 90.88 115 LEU A CA 1
ATOM 933 C C . LEU A 1 115 ? -6.930 -2.608 11.819 1.00 90.88 115 LEU A C 1
ATOM 935 O O . LEU A 1 115 ? -6.596 -2.742 10.643 1.00 90.88 115 LEU A O 1
ATOM 939 N N . TYR A 1 116 ? -6.490 -3.471 12.731 1.00 90.19 116 TYR A N 1
ATOM 940 C CA . TYR A 1 116 ? -5.589 -4.564 12.391 1.00 90.19 116 TYR A CA 1
ATOM 941 C C . TYR A 1 116 ? -6.220 -5.589 11.432 1.00 90.19 116 TYR A C 1
ATOM 943 O O . TYR A 1 116 ? -7.244 -6.204 11.730 1.00 90.19 116 TYR A O 1
ATOM 951 N N . ILE A 1 117 ? -5.520 -5.869 10.326 1.00 88.50 117 ILE A N 1
ATOM 952 C CA . ILE A 1 117 ? -5.799 -7.004 9.436 1.00 88.50 117 ILE A CA 1
ATOM 953 C C . ILE A 1 117 ? -4.599 -7.950 9.432 1.00 88.50 117 ILE A C 1
ATOM 955 O O . ILE A 1 117 ? -3.446 -7.551 9.211 1.00 88.50 117 ILE A O 1
ATOM 959 N N . LYS A 1 118 ? -4.869 -9.241 9.648 1.00 84.88 118 LYS A N 1
ATOM 960 C CA . LYS A 1 118 ? -3.839 -10.281 9.663 1.00 84.88 118 LYS A CA 1
ATOM 961 C C . LYS A 1 118 ? -3.103 -10.317 8.323 1.00 84.88 118 LYS A C 1
ATOM 963 O O . LYS A 1 118 ? -3.700 -10.560 7.284 1.00 84.88 118 LYS A O 1
ATOM 968 N N . GLY A 1 119 ? -1.786 -10.109 8.369 1.00 78.75 119 GLY A N 1
ATOM 969 C CA . GLY A 1 119 ? -0.918 -10.147 7.188 1.00 78.75 119 GLY A CA 1
ATOM 970 C C . GLY A 1 119 ? -0.703 -8.802 6.478 1.00 78.75 119 GLY A C 1
ATOM 971 O O . GLY A 1 119 ? 0.241 -8.678 5.705 1.00 78.75 119 GLY A O 1
ATOM 972 N N . PHE A 1 120 ? -1.489 -7.769 6.795 1.00 81.06 120 PHE A N 1
ATOM 973 C CA . PHE A 1 120 ? -1.320 -6.431 6.217 1.00 81.06 120 PHE A CA 1
ATOM 974 C C . PHE A 1 120 ? -0.258 -5.603 6.968 1.00 81.06 120 PHE A C 1
ATOM 976 O O . PHE A 1 120 ? 0.725 -5.163 6.374 1.00 81.06 120 PHE A O 1
ATOM 983 N N . GLY A 1 121 ? -0.389 -5.487 8.298 1.00 69.06 121 GLY A N 1
ATOM 984 C CA . GLY A 1 121 ? 0.484 -4.667 9.161 1.00 69.06 121 GLY A CA 1
ATOM 985 C C . GLY A 1 121 ? 1.986 -4.971 9.056 1.00 69.06 121 GLY A C 1
ATOM 986 O O . GLY A 1 121 ? 2.814 -4.071 8.995 1.00 69.06 121 GLY A O 1
ATOM 987 N N . LEU A 1 122 ? 2.366 -6.248 8.962 1.00 68.50 122 LEU A N 1
ATOM 988 C CA . LEU A 1 122 ? 3.780 -6.654 8.890 1.00 68.50 122 LEU A CA 1
ATOM 989 C C . LEU A 1 122 ? 4.490 -6.156 7.621 1.00 68.50 122 LEU A C 1
ATOM 991 O O . LEU A 1 122 ? 5.691 -5.899 7.657 1.00 68.50 122 LEU A O 1
ATOM 995 N N . ASN A 1 123 ? 3.754 -5.988 6.521 1.00 67.56 123 ASN A N 1
ATOM 996 C CA . ASN A 1 123 ? 4.309 -5.490 5.263 1.00 67.56 123 ASN A CA 1
ATOM 997 C C . ASN A 1 123 ? 4.469 -3.963 5.247 1.00 67.56 123 ASN A C 1
ATOM 999 O O . ASN A 1 123 ? 5.246 -3.449 4.447 1.00 67.56 123 ASN A O 1
ATOM 1003 N N . LEU A 1 124 ? 3.777 -3.243 6.140 1.00 65.00 124 LEU A N 1
ATOM 1004 C CA . LEU A 1 124 ? 3.952 -1.801 6.357 1.00 65.00 124 LEU A CA 1
ATOM 1005 C C . LEU A 1 124 ? 5.269 -1.485 7.072 1.00 65.00 124 LEU A C 1
ATOM 1007 O O . LEU A 1 124 ? 5.913 -0.467 6.808 1.00 65.00 124 LEU A O 1
ATOM 1011 N N . THR A 1 125 ? 5.687 -2.384 7.962 1.00 53.31 125 THR A N 1
ATOM 1012 C CA . THR A 1 125 ? 6.834 -2.197 8.848 1.00 53.31 125 THR A CA 1
ATOM 1013 C C . THR A 1 125 ? 7.771 -3.401 8.771 1.00 53.31 125 THR A C 1
ATOM 1015 O O . THR A 1 125 ? 7.915 -4.144 9.741 1.00 53.31 125 THR A O 1
ATOM 1018 N N . TRP A 1 126 ? 8.419 -3.642 7.633 1.00 44.19 126 TRP A N 1
ATOM 1019 C CA . TRP A 1 126 ? 9.504 -4.625 7.644 1.00 44.19 126 TRP A CA 1
ATOM 1020 C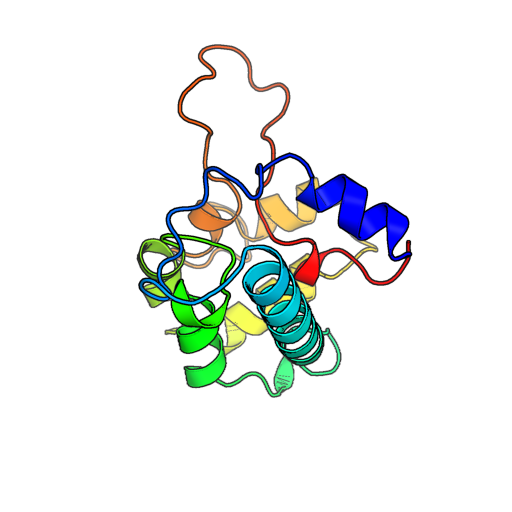 C . TRP A 1 126 ? 10.682 -4.070 8.467 1.00 44.19 126 TRP A C 1
ATOM 1022 O O . TRP A 1 126 ? 11.205 -3.008 8.111 1.00 44.19 126 TRP A O 1
ATOM 1032 N N . PRO A 1 127 ? 11.141 -4.740 9.543 1.00 39.28 127 PRO A N 1
ATOM 1033 C CA . PRO A 1 127 ? 12.394 -4.371 10.177 1.00 39.28 127 PRO A CA 1
ATOM 1034 C C . PRO A 1 127 ? 13.523 -4.744 9.214 1.00 39.28 127 PRO A C 1
ATOM 1036 O O . PRO A 1 127 ? 13.719 -5.911 8.884 1.00 39.28 127 PRO A O 1
ATOM 1039 N N . SER A 1 128 ? 14.275 -3.750 8.738 1.00 36.38 128 SER A N 1
ATOM 1040 C CA . SER A 1 128 ? 15.607 -4.000 8.180 1.00 36.38 128 SER A CA 1
ATOM 1041 C C . SER A 1 128 ? 16.363 -4.878 9.180 1.00 36.38 128 SER A C 1
ATOM 1043 O O . SER A 1 128 ? 16.565 -4.445 10.310 1.00 36.38 128 SER A O 1
ATOM 1045 N N . GLN A 1 129 ? 16.746 -6.101 8.809 1.00 34.62 129 GLN A N 1
ATOM 1046 C CA . GLN A 1 129 ? 17.359 -7.069 9.730 1.00 34.62 129 GLN A CA 1
ATOM 1047 C C . GLN A 1 129 ? 18.752 -6.672 10.266 1.00 34.62 129 GLN A C 1
ATOM 1049 O O . GLN A 1 129 ? 19.391 -7.478 10.923 1.00 34.62 129 GLN A O 1
ATOM 1054 N N . ASN A 1 130 ? 19.196 -5.424 10.094 1.00 33.62 130 ASN A N 1
ATOM 1055 C CA . ASN A 1 130 ? 20.500 -4.944 10.560 1.00 33.62 130 ASN A CA 1
ATOM 1056 C C . ASN A 1 130 ? 20.403 -3.696 11.454 1.00 33.62 130 ASN A C 1
ATOM 1058 O O . ASN A 1 130 ? 21.108 -2.724 11.199 1.00 33.62 130 ASN A O 1
ATOM 1062 N N . GLN A 1 131 ? 19.542 -3.676 12.477 1.00 36.78 131 GLN A N 1
ATOM 1063 C CA . GLN A 1 131 ? 19.672 -2.700 13.573 1.00 36.78 131 GLN A CA 1
ATOM 1064 C C . GLN A 1 131 ? 19.361 -3.351 14.923 1.00 36.78 131 GLN A C 1
ATOM 1066 O O . GLN A 1 131 ? 18.242 -3.321 15.429 1.00 36.78 131 GLN A O 1
ATOM 1071 N N . THR A 1 132 ? 20.386 -3.962 15.508 1.00 38.50 132 THR A N 1
ATOM 1072 C CA . THR A 1 132 ? 20.468 -4.192 16.949 1.00 38.50 132 THR A CA 1
ATOM 1073 C C . THR A 1 132 ? 20.656 -2.844 17.641 1.00 38.50 132 THR A C 1
ATOM 1075 O O . THR A 1 132 ? 21.690 -2.204 17.465 1.00 38.50 132 THR A O 1
ATOM 1078 N N . GLY A 1 133 ? 19.670 -2.425 18.434 1.00 33.31 133 GLY A N 1
ATOM 1079 C CA . GLY A 1 133 ? 19.820 -1.334 19.396 1.00 33.31 133 GLY A CA 1
ATOM 1080 C C . GLY A 1 133 ? 18.877 -0.154 19.173 1.00 33.31 133 GLY A C 1
ATOM 1081 O O . GLY A 1 133 ? 19.018 0.600 18.221 1.00 33.31 133 GLY A O 1
ATOM 1082 N N . SER A 1 134 ? 17.993 0.052 20.152 1.00 32.69 134 SER A N 1
ATOM 1083 C CA . SER A 1 134 ? 17.178 1.255 20.367 1.00 32.69 134 SER A CA 1
ATOM 1084 C C . SER A 1 134 ? 15.984 1.469 19.425 1.00 32.69 134 SER A C 1
ATOM 1086 O O . SER A 1 134 ? 16.090 1.511 18.206 1.00 32.69 134 SER A O 1
ATOM 1088 N N . LEU A 1 135 ? 14.815 1.696 20.034 1.00 37.31 135 LEU A N 1
ATOM 1089 C CA . LEU A 1 135 ? 13.516 2.044 19.431 1.00 37.31 135 LEU A CA 1
ATOM 1090 C C . LEU A 1 135 ? 13.500 3.394 18.678 1.00 37.31 135 LEU A C 1
ATOM 1092 O O . LEU A 1 135 ? 12.435 3.962 18.434 1.00 37.31 135 LEU A O 1
ATOM 1096 N N . LYS A 1 136 ? 14.659 3.930 18.293 1.00 35.28 136 LYS A N 1
ATOM 1097 C CA . LYS A 1 136 ? 14.773 5.195 17.575 1.00 35.28 136 LYS A CA 1
ATOM 1098 C C . LYS A 1 136 ? 14.843 4.916 16.072 1.00 35.28 136 LYS A C 1
ATOM 1100 O O . LYS A 1 136 ? 15.855 4.473 15.548 1.00 35.28 136 LYS A O 1
ATOM 1105 N N . SER A 1 137 ? 13.742 5.233 15.390 1.00 39.44 137 SER A N 1
ATOM 1106 C CA . SER A 1 137 ? 13.548 5.259 13.928 1.00 39.44 137 SER A CA 1
ATOM 1107 C C . SER A 1 137 ? 13.284 3.916 13.221 1.00 39.44 137 SER A C 1
ATOM 1109 O O . SER A 1 137 ? 14.078 3.401 12.439 1.00 39.44 137 SER A O 1
ATOM 1111 N N . LYS A 1 138 ? 12.064 3.383 13.386 1.00 38.00 138 LYS A N 1
ATOM 1112 C CA . LYS A 1 138 ? 11.510 2.411 12.428 1.00 38.00 138 LYS A CA 1
ATOM 1113 C C . LYS A 1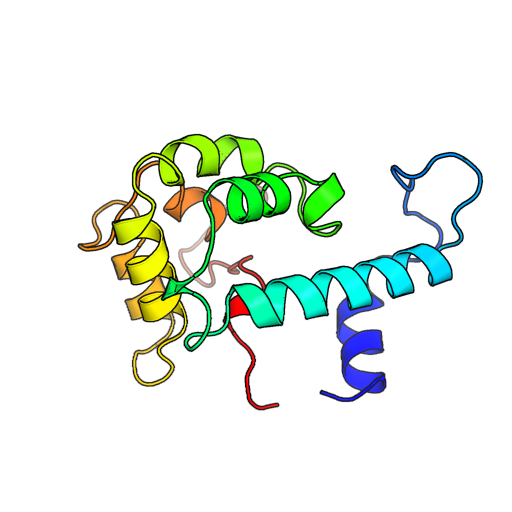 138 ? 11.309 3.111 11.076 1.00 38.00 138 LYS A C 1
ATOM 1115 O O . LYS A 1 138 ? 10.382 3.901 10.918 1.00 38.00 138 LYS A O 1
ATOM 1120 N N . LYS A 1 139 ? 12.180 2.845 10.099 1.00 40.75 139 LYS A N 1
ATOM 1121 C CA . LYS A 1 139 ? 12.040 3.356 8.725 1.00 40.75 139 LYS A CA 1
ATOM 1122 C C . LYS A 1 139 ? 10.929 2.580 8.011 1.00 40.75 139 LYS A C 1
ATOM 1124 O O . LYS A 1 139 ? 11.096 1.410 7.675 1.00 40.75 139 LYS A O 1
ATOM 1129 N N . LEU A 1 140 ? 9.784 3.227 7.823 1.00 45.06 140 LEU A N 1
ATOM 1130 C CA . LEU A 1 140 ? 8.623 2.671 7.131 1.00 45.06 140 LEU A CA 1
ATOM 1131 C C . LEU A 1 140 ? 8.928 2.458 5.649 1.00 45.06 140 LEU A C 1
ATOM 1133 O O . LEU A 1 140 ? 9.476 3.338 4.987 1.00 45.06 140 LEU A O 1
ATOM 1137 N N . ARG A 1 141 ? 8.548 1.295 5.116 1.00 47.38 141 ARG A N 1
ATOM 1138 C CA . ARG A 1 141 ? 8.522 1.040 3.672 1.00 47.38 141 ARG A CA 1
ATOM 1139 C C . ARG A 1 141 ? 7.095 0.721 3.266 1.00 47.38 141 ARG A C 1
ATOM 1141 O O . ARG A 1 141 ? 6.788 -0.408 2.907 1.00 47.38 141 ARG A O 1
ATOM 1148 N N . PHE A 1 142 ? 6.234 1.729 3.310 1.00 44.41 142 PHE A N 1
ATOM 1149 C CA . PHE A 1 142 ? 4.994 1.683 2.551 1.00 44.41 142 PHE A CA 1
ATOM 1150 C C . PHE A 1 142 ? 5.012 2.774 1.480 1.00 44.41 142 PHE A C 1
ATOM 1152 O O . PHE A 1 142 ? 5.647 3.810 1.684 1.00 44.41 142 PHE A O 1
ATOM 1159 N N . PRO A 1 143 ? 4.429 2.521 0.301 1.00 51.41 143 PRO A N 1
ATOM 1160 C CA . PRO A 1 143 ? 4.695 3.312 -0.893 1.00 51.41 143 PRO A CA 1
ATOM 1161 C C . PRO A 1 143 ? 4.274 4.770 -0.736 1.00 51.41 143 PRO A C 1
ATOM 1163 O O . PRO A 1 143 ? 3.144 5.013 -0.329 1.00 51.41 143 PRO A O 1
ATOM 1166 N N . LYS A 1 144 ? 5.070 5.725 -1.240 1.00 48.34 144 LYS A N 1
ATOM 1167 C CA . LYS A 1 144 ? 4.574 7.083 -1.550 1.00 48.34 144 LYS A CA 1
ATOM 1168 C C . LYS A 1 144 ? 3.305 7.087 -2.434 1.00 48.34 144 LYS A C 1
ATOM 1170 O O . LYS A 1 144 ? 2.647 8.113 -2.514 1.00 48.34 144 LYS A O 1
ATOM 1175 N N . LEU A 1 145 ? 2.928 5.963 -3.071 1.00 43.28 145 LEU A N 1
ATOM 1176 C CA . LEU A 1 145 ? 1.621 5.786 -3.740 1.00 43.28 145 LEU A CA 1
ATOM 1177 C C . LEU A 1 145 ? 0.426 6.033 -2.816 1.00 43.28 145 LEU A C 1
ATOM 1179 O O . LEU A 1 145 ? -0.605 6.479 -3.294 1.00 43.28 145 LEU A O 1
ATOM 1183 N N . LEU A 1 146 ? 0.566 5.732 -1.523 1.00 41.59 146 LEU A N 1
ATOM 1184 C CA . LEU A 1 146 ? -0.463 5.963 -0.507 1.00 41.59 146 LEU A CA 1
ATOM 1185 C C . LEU A 1 146 ? -0.181 7.222 0.326 1.00 41.59 146 LEU A C 1
ATOM 1187 O O . LEU A 1 146 ? -0.912 7.490 1.269 1.00 41.59 146 LEU A O 1
ATOM 1191 N N . TRP A 1 147 ? 0.893 7.964 0.025 1.00 52.31 147 TRP A N 1
ATOM 1192 C CA . TRP A 1 147 ? 1.386 9.039 0.896 1.00 52.31 147 TRP A CA 1
ATOM 1193 C C . TRP A 1 147 ? 1.650 10.377 0.192 1.00 52.31 147 TRP A C 1
ATOM 1195 O O . TRP A 1 147 ? 2.089 11.298 0.865 1.00 52.31 147 TRP A O 1
ATOM 1205 N N . ASN A 1 148 ? 1.392 10.521 -1.119 1.00 37.41 148 ASN A N 1
ATOM 1206 C CA . ASN A 1 148 ? 1.639 11.780 -1.837 1.00 37.41 148 ASN A CA 1
ATOM 1207 C C . ASN A 1 148 ? 0.471 12.207 -2.755 1.00 37.41 148 ASN A C 1
ATOM 1209 O O . ASN A 1 148 ? 0.379 11.820 -3.931 1.00 37.41 148 ASN A O 1
ATOM 1213 N N . ALA A 1 149 ? -0.337 13.139 -2.250 1.00 34.41 149 ALA A N 1
ATOM 1214 C CA . ALA A 1 149 ? -1.007 14.164 -3.042 1.00 34.41 149 ALA A CA 1
ATOM 1215 C C . ALA A 1 149 ? -0.727 15.536 -2.408 1.00 34.41 149 ALA A C 1
ATOM 1217 O O . ALA A 1 149 ? -1.616 16.090 -1.796 1.00 34.41 149 ALA A O 1
ATOM 1218 N N . HIS A 1 150 ? 0.520 16.017 -2.509 1.00 33.56 150 HIS A N 1
ATOM 1219 C CA . HIS A 1 150 ? 0.963 17.427 -2.546 1.00 33.56 150 HIS A CA 1
ATOM 1220 C C . HIS A 1 150 ? 2.414 17.543 -2.043 1.00 33.56 150 HIS A C 1
ATOM 1222 O O . HIS A 1 150 ? 2.658 17.841 -0.884 1.00 33.56 150 HIS A O 1
ATOM 1228 N N . GLU A 1 151 ? 3.367 17.305 -2.951 1.00 31.56 151 GLU A N 1
ATOM 1229 C CA . GLU A 1 151 ? 4.706 17.927 -2.999 1.00 31.56 151 GLU A CA 1
ATOM 1230 C C . GLU A 1 151 ? 5.117 18.046 -4.477 1.00 31.56 151 GLU A C 1
ATOM 1232 O O . GLU A 1 151 ? 4.979 17.045 -5.233 1.00 31.56 151 GLU A O 1
#

pLDDT: mean 71.28, std 20.47, range [31.56, 95.06]